Protein AF-V7EH29-F1 (afdb_monomer)

Sequence (99 aa):
MMFTPVLPAFGTQGWTFLKRTEAAQQATFARQPEIRRDEAYFRDRIGAVRTAEALVSDRRLLRITLEAFGLEQDVDARAFIRKVLEGGTKQADALANRL

Structure (mmCIF, N/CA/C/O backbone):
data_AF-V7EH29-F1
#
_entry.id   AF-V7EH29-F1
#
loop_
_atom_site.group_PDB
_atom_site.id
_atom_site.type_symbol
_atom_site.label_atom_id
_atom_site.label_alt_id
_atom_site.label_comp_id
_atom_site.label_asym_id
_atom_site.label_entity_id
_atom_site.label_seq_id
_atom_site.pdbx_PDB_ins_code
_atom_site.Cartn_x
_atom_site.Cartn_y
_atom_site.Cartn_z
_atom_site.occupancy
_atom_site.B_iso_or_equiv
_atom_site.auth_seq_id
_atom_site.auth_comp_id
_atom_site.auth_asym_id
_atom_site.auth_atom_id
_atom_site.pdbx_PDB_model_num
ATOM 1 N N . MET A 1 1 ? 10.635 -12.447 -3.493 1.00 51.84 1 MET A N 1
ATOM 2 C CA . MET A 1 1 ? 11.952 -11.864 -3.830 1.00 51.84 1 MET A CA 1
ATOM 3 C C . MET A 1 1 ? 11.714 -10.407 -4.177 1.00 51.84 1 MET A C 1
ATOM 5 O O . MET A 1 1 ? 10.658 -10.117 -4.716 1.00 51.84 1 MET A O 1
ATOM 9 N N . MET A 1 2 ? 12.632 -9.500 -3.847 1.00 71.44 2 MET A N 1
ATOM 10 C CA . MET A 1 2 ? 12.507 -8.105 -4.277 1.00 71.44 2 MET A CA 1
ATOM 11 C C . MET A 1 2 ? 12.770 -8.032 -5.787 1.00 71.44 2 MET A C 1
ATOM 13 O O . MET A 1 2 ? 13.691 -8.686 -6.278 1.00 71.44 2 MET A O 1
ATOM 17 N N . PHE A 1 3 ? 11.943 -7.303 -6.533 1.00 86.06 3 PHE A N 1
ATOM 18 C CA . PHE A 1 3 ? 12.179 -7.071 -7.955 1.00 86.06 3 PHE A CA 1
ATOM 19 C C . PHE A 1 3 ? 13.355 -6.113 -8.134 1.00 86.06 3 PHE A C 1
ATOM 21 O O . PHE A 1 3 ? 13.332 -4.999 -7.614 1.00 86.06 3 PHE A O 1
ATOM 28 N N . THR A 1 4 ? 14.369 -6.542 -8.883 1.00 89.00 4 THR A N 1
ATOM 29 C CA . THR A 1 4 ? 15.533 -5.708 -9.190 1.00 89.00 4 THR A CA 1
ATOM 30 C C . THR A 1 4 ? 15.392 -5.151 -10.603 1.00 89.00 4 THR A C 1
ATOM 32 O O . THR A 1 4 ? 15.431 -5.933 -11.558 1.00 89.00 4 THR A O 1
ATOM 35 N N . PRO A 1 5 ? 15.240 -3.826 -10.774 1.00 90.62 5 PRO A N 1
ATOM 36 C CA . PRO A 1 5 ? 15.214 -3.232 -12.098 1.00 90.62 5 PRO A CA 1
ATOM 37 C C . PRO A 1 5 ? 16.582 -3.354 -12.784 1.00 90.62 5 PRO A C 1
ATOM 39 O O . PRO A 1 5 ? 17.635 -3.281 -12.149 1.00 90.62 5 PRO A O 1
ATOM 42 N N . VAL A 1 6 ? 16.573 -3.507 -14.105 1.00 92.50 6 VAL A N 1
ATOM 43 C CA . VAL A 1 6 ? 17.780 -3.533 -14.935 1.00 92.50 6 VAL A CA 1
ATOM 44 C C . VAL A 1 6 ? 18.283 -2.105 -15.127 1.00 92.50 6 VAL A C 1
ATOM 46 O O . VAL A 1 6 ? 17.595 -1.272 -15.723 1.00 92.50 6 VAL A O 1
ATOM 49 N N . LEU A 1 7 ? 19.497 -1.836 -14.642 1.00 93.00 7 LEU A N 1
ATOM 50 C CA . LEU A 1 7 ? 20.181 -0.546 -14.740 1.00 93.00 7 LEU A CA 1
ATOM 51 C C . LEU A 1 7 ? 21.610 -0.768 -15.271 1.00 93.00 7 LEU A C 1
ATOM 53 O O . LEU A 1 7 ? 22.464 -1.243 -14.526 1.00 93.00 7 LEU A O 1
ATOM 57 N N . PRO A 1 8 ? 21.899 -0.456 -16.548 1.00 90.19 8 PRO A N 1
ATOM 58 C CA . PRO A 1 8 ? 23.210 -0.717 -17.153 1.00 90.19 8 PRO A CA 1
ATOM 59 C C . PRO A 1 8 ? 24.297 0.283 -16.726 1.00 90.19 8 PRO A C 1
ATOM 61 O O . PRO A 1 8 ? 25.479 0.039 -16.942 1.00 90.19 8 PRO A O 1
ATOM 64 N N . ALA A 1 9 ? 23.904 1.415 -16.143 1.00 92.94 9 ALA A N 1
ATOM 65 C CA . ALA A 1 9 ? 24.792 2.449 -15.629 1.00 92.94 9 ALA A CA 1
ATOM 66 C C . ALA A 1 9 ? 24.155 3.108 -14.397 1.00 92.94 9 ALA A C 1
ATOM 68 O O . ALA A 1 9 ? 22.942 3.020 -14.200 1.00 92.94 9 ALA A O 1
ATOM 69 N N . PHE A 1 10 ? 24.959 3.801 -13.592 1.00 90.75 10 PHE A N 1
ATOM 70 C CA . PHE A 1 10 ? 24.486 4.600 -12.458 1.00 90.75 10 PHE A CA 1
ATOM 71 C C . PHE A 1 10 ? 24.226 6.063 -12.862 1.00 90.75 10 PHE A C 1
ATOM 73 O O . PHE A 1 10 ? 24.540 6.493 -13.975 1.00 90.75 10 PHE A O 1
ATOM 80 N N . GLY A 1 11 ? 23.637 6.843 -11.953 1.00 92.69 11 GLY A N 1
ATOM 81 C CA . GLY A 1 11 ? 23.387 8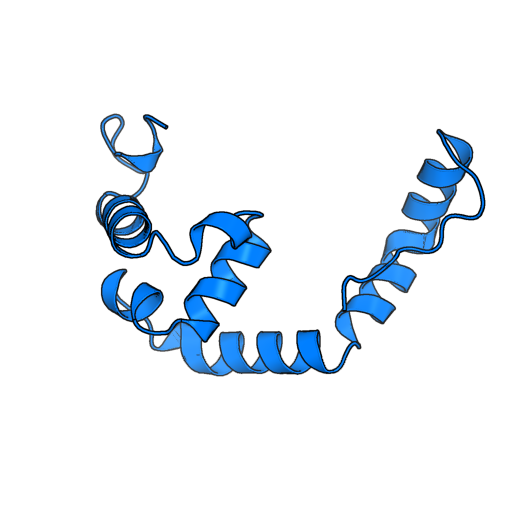.271 -12.158 1.00 92.69 11 GLY A CA 1
ATOM 82 C C . GLY A 1 11 ? 22.370 8.565 -13.266 1.00 92.69 11 GLY A C 1
ATOM 83 O O . GLY A 1 11 ? 21.421 7.813 -13.491 1.00 92.69 11 GLY A O 1
ATOM 84 N N . THR A 1 12 ? 22.560 9.681 -13.971 1.00 95.25 12 THR A N 1
ATOM 85 C CA . THR A 1 12 ? 21.608 10.187 -14.978 1.00 95.25 12 THR A CA 1
ATOM 86 C C . THR A 1 12 ? 21.449 9.261 -16.185 1.00 95.25 12 THR A C 1
ATOM 88 O O . THR A 1 12 ? 20.355 9.169 -16.748 1.00 95.25 12 THR A O 1
ATOM 91 N N . GLN A 1 13 ? 22.507 8.539 -16.567 1.00 94.00 13 GLN A N 1
ATOM 92 C CA . GLN A 1 13 ? 22.464 7.559 -17.656 1.00 94.00 13 GLN A CA 1
ATOM 93 C C . GLN A 1 13 ? 21.572 6.368 -17.283 1.00 94.00 13 GLN A C 1
ATOM 95 O O . GLN A 1 13 ? 20.688 5.996 -18.057 1.00 94.00 13 GLN A O 1
ATOM 100 N N . GLY A 1 14 ? 21.736 5.842 -16.065 1.00 95.25 14 GLY A N 1
ATOM 101 C CA . GLY A 1 14 ? 20.865 4.809 -15.500 1.00 95.25 14 GLY A CA 1
ATOM 102 C C . GLY A 1 14 ? 19.414 5.258 -15.386 1.00 95.25 14 GLY A C 1
ATOM 103 O O . GLY A 1 14 ? 18.511 4.555 -15.834 1.00 95.25 14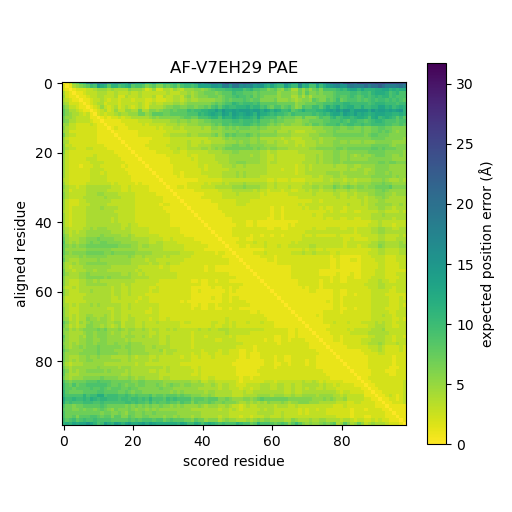 GLY A O 1
ATOM 104 N N . TRP A 1 15 ? 19.188 6.465 -14.863 1.00 94.75 15 TRP A N 1
ATOM 105 C CA . TRP A 1 15 ? 17.851 7.053 -14.746 1.00 94.75 15 TRP A CA 1
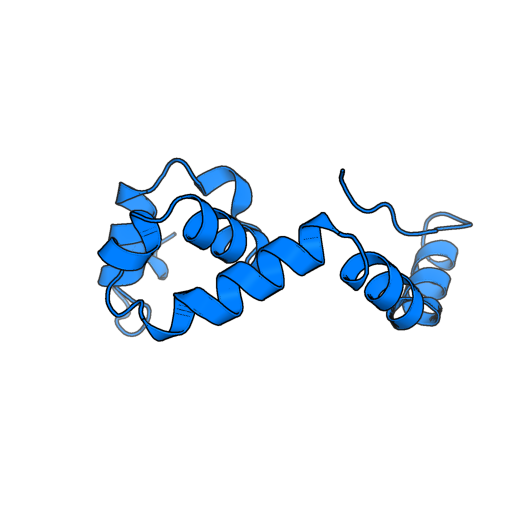ATOM 106 C C . TRP A 1 15 ? 17.149 7.182 -16.101 1.00 94.75 15 TRP A C 1
ATOM 108 O O . TRP A 1 15 ? 16.002 6.768 -16.257 1.00 94.75 15 TRP A O 1
ATOM 118 N N . THR A 1 16 ? 17.847 7.705 -17.110 1.00 95.88 16 THR A N 1
ATOM 119 C CA . THR A 1 16 ? 17.288 7.860 -18.459 1.00 95.88 16 THR A CA 1
ATOM 120 C C . THR A 1 16 ? 16.949 6.503 -19.077 1.00 95.88 16 THR A C 1
ATOM 122 O O . THR A 1 16 ? 15.902 6.359 -19.710 1.00 95.88 16 THR A O 1
ATOM 125 N N . PHE A 1 17 ? 17.799 5.489 -18.875 1.00 96.12 17 PHE A N 1
ATOM 126 C CA . PHE A 1 17 ? 17.514 4.123 -19.313 1.00 96.12 17 PHE A CA 1
ATOM 127 C C . PHE A 1 17 ? 16.283 3.542 -18.609 1.00 96.12 17 PHE A C 1
ATOM 129 O O . PHE A 1 17 ? 15.404 2.994 -19.277 1.00 96.12 17 PHE A O 1
ATOM 136 N N . LEU A 1 18 ? 16.180 3.704 -17.285 1.00 95.31 18 LEU A N 1
ATOM 137 C CA . LEU A 1 18 ? 15.019 3.265 -16.513 1.00 95.31 18 LEU A CA 1
ATOM 138 C C . LEU A 1 18 ? 13.745 3.920 -17.039 1.00 95.31 18 LEU A C 1
ATOM 140 O O . LEU A 1 18 ? 12.803 3.214 -17.366 1.00 95.31 18 LEU A O 1
ATOM 144 N N . LYS A 1 19 ? 13.732 5.244 -17.220 1.00 95.69 19 LYS A N 1
ATOM 145 C CA . LYS A 1 19 ? 12.568 5.964 -17.762 1.00 95.69 19 LYS A CA 1
ATOM 146 C C . LYS A 1 19 ? 12.155 5.470 -19.148 1.00 95.69 19 LYS A C 1
ATOM 148 O O . LYS A 1 19 ? 10.967 5.392 -19.432 1.00 95.69 19 LYS A O 1
ATOM 153 N N . ARG A 1 20 ? 13.115 5.110 -20.004 1.00 96.12 20 ARG A N 1
ATOM 154 C CA . ARG A 1 20 ? 12.837 4.551 -21.339 1.00 96.12 20 ARG A CA 1
ATOM 155 C C . ARG A 1 20 ? 12.323 3.112 -21.297 1.00 96.12 20 ARG A C 1
ATOM 157 O O . ARG A 1 20 ? 11.586 2.715 -22.191 1.00 96.12 20 ARG A O 1
ATOM 164 N N . THR A 1 21 ? 12.724 2.333 -20.295 1.00 96.88 21 THR A N 1
ATOM 165 C CA . THR A 1 21 ? 12.388 0.902 -20.175 1.00 96.88 21 THR A CA 1
ATOM 166 C C . THR A 1 21 ? 11.329 0.603 -19.114 1.00 96.88 21 THR A C 1
ATOM 168 O O . THR A 1 21 ? 10.933 -0.551 -18.967 1.00 96.88 21 THR A O 1
ATOM 171 N N . GLU A 1 22 ? 10.828 1.627 -18.419 1.00 95.88 22 GLU A N 1
ATOM 172 C CA . GLU A 1 22 ? 9.922 1.541 -17.269 1.00 95.88 22 GLU A CA 1
ATOM 173 C C . GLU A 1 22 ? 8.744 0.603 -17.531 1.00 95.88 22 GLU A C 1
ATOM 175 O O . GLU A 1 22 ? 8.538 -0.340 -16.774 1.00 95.88 22 GLU A O 1
ATOM 180 N N . ALA A 1 23 ? 8.040 0.785 -18.650 1.00 97.06 23 ALA A N 1
ATOM 181 C CA . ALA A 1 23 ? 6.885 -0.037 -19.003 1.00 97.06 23 ALA A CA 1
ATOM 182 C C . ALA A 1 23 ? 7.235 -1.532 -19.159 1.00 97.06 23 ALA A C 1
ATOM 184 O O . ALA A 1 23 ? 6.494 -2.400 -18.699 1.00 97.06 23 ALA A O 1
ATOM 185 N N . ALA A 1 24 ? 8.379 -1.855 -19.772 1.00 96.50 24 ALA A N 1
ATOM 186 C CA . ALA A 1 24 ? 8.822 -3.240 -19.949 1.00 96.50 24 ALA A CA 1
ATOM 187 C C . ALA A 1 24 ? 9.259 -3.875 -18.617 1.00 96.50 24 ALA A C 1
ATOM 189 O O . ALA A 1 24 ? 8.970 -5.048 -18.350 1.00 96.50 24 ALA A O 1
ATOM 190 N N . GLN A 1 25 ? 9.917 -3.092 -17.759 1.00 96.19 25 GLN A N 1
ATOM 191 C CA . GLN A 1 25 ? 10.327 -3.534 -16.428 1.00 96.19 25 GLN A CA 1
ATOM 192 C C . GLN A 1 25 ? 9.111 -3.741 -15.512 1.00 96.19 25 GLN A C 1
ATOM 194 O O . GLN A 1 25 ? 8.996 -4.796 -14.891 1.00 96.19 25 GLN A O 1
ATOM 199 N N . GLN A 1 26 ? 8.145 -2.819 -15.518 1.00 94.75 26 GLN A N 1
ATOM 200 C CA . GLN A 1 26 ? 6.867 -2.959 -14.810 1.00 94.75 26 GLN A CA 1
ATOM 201 C C . GLN A 1 26 ? 6.064 -4.167 -15.305 1.00 94.75 26 GLN A C 1
ATOM 203 O O . GLN A 1 26 ? 5.532 -4.922 -14.495 1.00 94.75 26 GLN A O 1
ATOM 208 N N . ALA A 1 27 ? 6.012 -4.413 -16.618 1.00 95.50 27 ALA A N 1
ATOM 209 C CA . ALA A 1 27 ? 5.339 -5.592 -17.163 1.00 95.50 27 ALA A CA 1
ATOM 210 C C . ALA A 1 27 ? 6.001 -6.904 -16.711 1.00 95.50 27 ALA A C 1
ATOM 212 O O . ALA A 1 27 ? 5.314 -7.905 -16.510 1.00 95.50 27 ALA A O 1
ATOM 213 N N . THR A 1 28 ? 7.324 -6.907 -16.544 1.00 95.50 28 THR A N 1
ATOM 214 C CA . THR A 1 28 ? 8.061 -8.051 -15.992 1.00 95.50 28 THR A CA 1
ATOM 215 C C . THR A 1 28 ? 7.756 -8.238 -14.508 1.00 95.50 28 THR A C 1
ATOM 217 O O . THR A 1 28 ? 7.424 -9.349 -14.097 1.00 95.50 28 THR A O 1
ATOM 220 N N . PHE A 1 29 ? 7.784 -7.157 -13.725 1.00 94.38 29 PHE A N 1
ATOM 221 C CA . PHE A 1 29 ? 7.3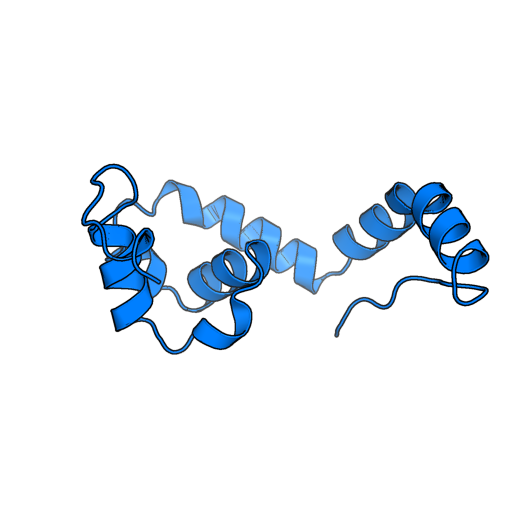97 -7.155 -12.313 1.00 94.38 29 PHE A CA 1
ATOM 222 C C . PHE A 1 29 ? 5.976 -7.701 -12.107 1.00 94.38 29 PHE A C 1
ATOM 224 O O . PHE A 1 29 ? 5.779 -8.678 -11.391 1.00 94.38 29 PHE A O 1
ATOM 231 N N . ALA A 1 30 ? 4.993 -7.170 -12.837 1.00 93.69 30 ALA A N 1
ATOM 232 C CA . ALA A 1 30 ? 3.596 -7.599 -12.753 1.00 93.69 30 ALA A CA 1
ATOM 233 C C . ALA A 1 30 ? 3.371 -9.063 -13.185 1.00 93.69 30 ALA A C 1
ATOM 235 O O . ALA A 1 30 ? 2.341 -9.664 -12.884 1.00 93.69 30 ALA A O 1
ATOM 236 N N . ARG A 1 31 ? 4.317 -9.673 -13.913 1.00 94.38 31 ARG A N 1
ATOM 237 C CA . ARG A 1 31 ? 4.243 -11.091 -14.293 1.00 94.38 31 ARG A CA 1
ATOM 238 C C . ARG A 1 31 ? 4.725 -12.037 -13.198 1.00 94.38 31 ARG A C 1
ATOM 240 O O . ARG A 1 31 ? 4.450 -13.230 -13.324 1.00 94.38 31 ARG A O 1
ATOM 247 N N . GLN A 1 32 ? 5.394 -11.540 -12.159 1.00 94.81 32 GLN A N 1
ATOM 248 C CA . GLN A 1 32 ? 5.903 -12.376 -11.078 1.00 94.81 32 GLN A CA 1
ATOM 249 C C . GLN A 1 32 ? 4.758 -13.159 -10.401 1.00 94.81 32 GLN A C 1
ATOM 251 O O . GLN A 1 32 ? 3.707 -12.579 -10.103 1.00 94.81 32 GLN A O 1
ATOM 256 N N . PRO A 1 33 ? 4.916 -14.477 -10.162 1.00 95.19 33 PRO A N 1
ATOM 257 C CA . PRO A 1 33 ? 3.856 -15.313 -9.598 1.00 95.19 33 PRO A CA 1
ATOM 258 C C . PRO A 1 33 ? 3.325 -14.834 -8.243 1.00 95.19 33 PRO A C 1
ATOM 260 O O . PRO A 1 33 ? 2.155 -15.038 -7.931 1.00 95.19 33 PRO A O 1
ATOM 263 N N . GLU A 1 34 ? 4.177 -14.260 -7.401 1.00 92.94 34 GLU A N 1
ATOM 264 C CA . GLU A 1 34 ? 3.820 -13.657 -6.117 1.00 92.94 34 GLU A CA 1
ATOM 265 C C . GLU A 1 34 ? 2.940 -12.416 -6.296 1.00 92.94 34 GLU A C 1
ATOM 267 O O . GLU A 1 34 ? 1.858 -12.367 -5.715 1.00 92.94 34 GLU A O 1
ATOM 272 N N . ILE A 1 35 ? 3.328 -11.495 -7.185 1.00 94.81 35 ILE A N 1
ATOM 273 C CA . ILE A 1 35 ? 2.575 -10.271 -7.479 1.00 94.81 35 ILE A CA 1
ATOM 274 C C . ILE A 1 35 ? 1.204 -10.619 -8.050 1.00 94.81 35 ILE A C 1
ATOM 276 O O . ILE A 1 35 ? 0.195 -10.134 -7.552 1.00 94.81 35 ILE A O 1
ATOM 280 N N . ARG A 1 36 ? 1.135 -11.552 -9.008 1.00 95.94 36 ARG A N 1
ATOM 281 C CA . ARG A 1 36 ? -0.147 -12.026 -9.558 1.00 95.94 36 ARG A CA 1
ATOM 282 C C . ARG A 1 36 ? -1.055 -12.646 -8.498 1.00 95.94 36 ARG A C 1
ATOM 284 O O . ARG A 1 36 ? -2.265 -12.441 -8.526 1.00 95.94 36 ARG A O 1
ATOM 291 N N . ARG A 1 37 ? -0.489 -13.432 -7.575 1.00 96.50 37 ARG A N 1
ATOM 292 C CA . ARG A 1 37 ? -1.252 -14.070 -6.491 1.00 96.50 37 ARG A CA 1
ATOM 293 C C . ARG A 1 37 ? -1.787 -13.050 -5.496 1.00 96.50 37 ARG A C 1
ATOM 295 O O . ARG A 1 37 ? -2.880 -13.258 -4.971 1.00 96.50 37 ARG A O 1
ATOM 302 N N . ASP A 1 38 ? -1.027 -12.005 -5.204 1.00 96.44 38 ASP A N 1
ATOM 303 C CA . ASP A 1 38 ? -1.442 -10.934 -4.302 1.00 96.44 38 ASP A CA 1
ATOM 304 C C . ASP A 1 38 ? -2.443 -9.984 -4.960 1.00 96.44 38 ASP A C 1
ATOM 306 O O . ASP A 1 38 ? -3.469 -9.685 -4.357 1.00 96.44 38 ASP A O 1
ATOM 310 N N . GLU A 1 39 ? -2.230 -9.615 -6.222 1.00 96.44 39 GLU A N 1
ATOM 311 C CA . GLU A 1 39 ? -3.185 -8.848 -7.025 1.00 96.44 39 GLU A CA 1
ATOM 312 C C . GLU A 1 39 ? -4.547 -9.554 -7.100 1.00 96.44 39 GLU A C 1
ATOM 314 O O . GLU A 1 39 ? -5.581 -8.941 -6.828 1.00 96.44 39 GLU A O 1
ATOM 319 N N . ALA A 1 40 ? -4.556 -10.853 -7.429 1.00 98.00 40 ALA A N 1
ATOM 320 C CA . ALA A 1 40 ? -5.780 -11.650 -7.477 1.00 98.00 40 ALA A CA 1
ATOM 321 C C . ALA A 1 40 ? -6.469 -11.700 -6.107 1.00 98.00 40 ALA A C 1
ATOM 323 O O . ALA A 1 40 ? -7.658 -11.415 -6.001 1.00 98.00 40 ALA A O 1
ATOM 324 N N . TYR A 1 41 ? -5.709 -11.974 -5.042 1.00 98.06 41 TYR A N 1
ATOM 325 C CA . TYR A 1 41 ? -6.252 -12.014 -3.686 1.00 98.06 41 TYR A CA 1
ATOM 326 C C . TYR A 1 41 ? -6.870 -10.679 -3.263 1.00 98.06 41 TYR A C 1
ATOM 328 O O . TYR A 1 41 ? -7.967 -10.655 -2.710 1.00 98.06 41 TYR A O 1
ATOM 336 N N . PHE A 1 42 ? -6.186 -9.567 -3.536 1.00 97.94 42 PHE A N 1
ATOM 337 C CA . PHE A 1 42 ? -6.696 -8.237 -3.234 1.00 97.94 42 PHE A CA 1
ATOM 338 C C . PHE A 1 42 ? -7.994 -7.968 -3.996 1.00 97.94 42 PHE A C 1
ATOM 340 O O . PHE A 1 42 ? -8.994 -7.611 -3.376 1.00 97.94 42 PHE A O 1
ATOM 347 N N . ARG A 1 43 ? -8.010 -8.204 -5.315 1.00 97.44 43 ARG A N 1
ATOM 348 C CA . ARG A 1 43 ? -9.184 -7.982 -6.173 1.00 97.44 43 ARG A CA 1
ATOM 349 C C . ARG A 1 43 ? -10.401 -8.788 -5.714 1.00 97.44 43 ARG A C 1
ATOM 351 O O . ARG A 1 43 ? -11.498 -8.238 -5.668 1.00 97.44 43 ARG A O 1
ATOM 358 N N . ASP A 1 44 ? -10.198 -10.043 -5.328 1.00 98.19 44 ASP A N 1
ATOM 359 C CA . ASP A 1 44 ? -11.278 -10.938 -4.906 1.00 98.19 44 ASP A CA 1
ATOM 360 C C . ASP A 1 44 ? -11.846 -10.585 -3.521 1.00 98.19 44 ASP A C 1
ATOM 362 O O . ASP A 1 44 ? -13.010 -10.869 -3.235 1.00 98.19 44 ASP A O 1
ATOM 366 N N . ARG A 1 45 ? -11.037 -9.993 -2.629 1.00 97.56 45 ARG A N 1
ATOM 367 C CA . ARG A 1 45 ? -11.409 -9.777 -1.218 1.00 97.56 45 ARG A CA 1
ATOM 368 C C . ARG A 1 45 ? -11.790 -8.341 -0.883 1.00 97.56 45 ARG A C 1
ATOM 370 O O . ARG A 1 45 ? -12.705 -8.138 -0.085 1.00 97.56 45 ARG A O 1
ATOM 377 N N . ILE A 1 46 ? -11.135 -7.346 -1.482 1.00 96.81 46 ILE A N 1
ATOM 378 C CA . ILE A 1 46 ? -11.265 -5.945 -1.057 1.00 96.81 46 ILE A CA 1
ATOM 379 C C . ILE A 1 46 ? -12.702 -5.416 -1.171 1.00 96.81 46 ILE A C 1
ATOM 381 O O . ILE A 1 46 ? -13.141 -4.655 -0.317 1.00 96.81 46 ILE A O 1
ATOM 385 N N . GLY A 1 47 ? -13.479 -5.870 -2.162 1.00 97.06 47 GLY A N 1
ATOM 386 C CA . GLY A 1 47 ? -14.867 -5.427 -2.357 1.00 97.06 47 GLY A CA 1
ATOM 387 C C . GLY A 1 47 ? -15.828 -5.806 -1.218 1.00 97.06 47 GLY A C 1
ATOM 388 O O . GLY A 1 47 ? -16.877 -5.174 -1.051 1.00 97.06 47 GLY A O 1
ATOM 389 N N . ALA A 1 48 ? -15.474 -6.814 -0.416 1.00 97.00 48 ALA A N 1
ATOM 390 C CA . ALA A 1 48 ? -16.237 -7.229 0.760 1.00 97.00 48 ALA A CA 1
ATOM 391 C C . ALA A 1 48 ? -15.851 -6.450 2.030 1.00 97.00 48 ALA A C 1
ATOM 393 O O . ALA A 1 48 ? 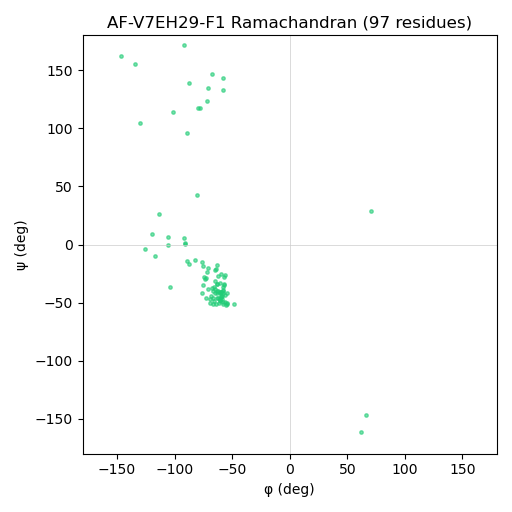-16.608 -6.446 3.001 1.00 97.00 48 ALA A O 1
ATOM 394 N N . VAL A 1 49 ? -14.702 -5.770 2.040 1.00 97.81 49 VAL A N 1
ATOM 395 C CA . VAL A 1 49 ? -14.206 -5.038 3.207 1.00 97.81 49 VAL A CA 1
ATOM 396 C C . VAL A 1 49 ? -14.917 -3.695 3.319 1.00 97.81 49 VAL A C 1
ATOM 398 O O . VAL A 1 49 ? -14.824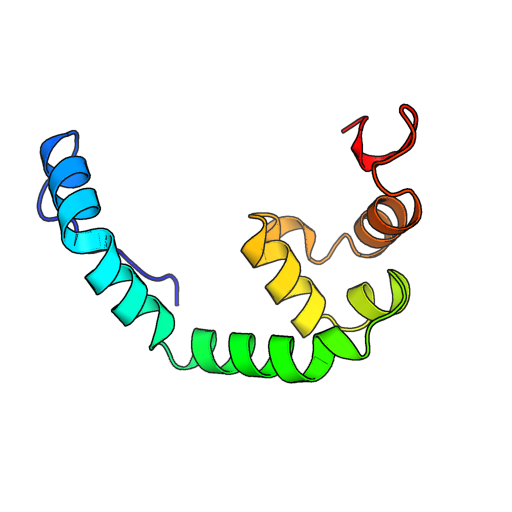 -2.844 2.439 1.00 97.81 49 VAL A O 1
ATOM 401 N N . ARG A 1 50 ? -15.651 -3.505 4.419 1.00 97.00 50 ARG A N 1
ATOM 402 C CA . ARG A 1 50 ? -16.459 -2.295 4.669 1.00 97.00 50 ARG A CA 1
ATOM 403 C C . ARG A 1 50 ? -16.014 -1.487 5.882 1.00 97.00 50 ARG A C 1
ATOM 405 O O . ARG A 1 50 ? -16.496 -0.376 6.070 1.00 97.00 50 ARG A O 1
ATOM 412 N N . THR A 1 51 ? -15.117 -2.028 6.699 1.00 97.69 51 THR A N 1
ATOM 413 C CA . THR A 1 51 ? -14.642 -1.392 7.931 1.00 97.69 51 THR A CA 1
ATOM 414 C C . THR A 1 51 ? -13.126 -1.499 8.039 1.00 97.69 51 THR A C 1
ATOM 416 O O . THR A 1 51 ? -12.517 -2.419 7.488 1.00 97.69 51 THR A O 1
ATOM 419 N N . ALA A 1 52 ? -12.513 -0.574 8.782 1.00 97.19 52 ALA A N 1
ATOM 420 C CA . ALA A 1 52 ? -11.085 -0.628 9.090 1.00 97.19 52 ALA A CA 1
ATOM 421 C C . ALA A 1 52 ? -10.712 -1.936 9.805 1.00 97.19 52 ALA A C 1
ATOM 423 O O . ALA A 1 52 ? -9.699 -2.549 9.489 1.00 97.19 52 ALA A O 1
ATOM 424 N N . GLU A 1 53 ? -11.568 -2.402 10.718 1.00 97.81 53 GLU A N 1
ATOM 425 C CA . GLU A 1 53 ? -11.413 -3.685 11.407 1.00 97.81 53 GLU A CA 1
ATOM 426 C C . GLU A 1 53 ? -11.379 -4.881 10.445 1.00 97.81 53 GLU A C 1
ATOM 428 O O . GLU A 1 53 ? -10.515 -5.751 10.566 1.00 97.81 53 GLU A O 1
ATOM 433 N N . ALA A 1 54 ? -12.269 -4.907 9.449 1.00 98.06 54 ALA A N 1
ATOM 434 C CA . ALA A 1 54 ? -12.270 -5.951 8.429 1.00 98.06 54 ALA A CA 1
ATOM 435 C C . ALA A 1 54 ? -10.982 -5.933 7.585 1.00 98.06 54 ALA A C 1
ATOM 437 O O . ALA A 1 54 ? -10.485 -6.994 7.221 1.00 98.06 54 ALA A O 1
ATOM 438 N N . LEU A 1 55 ? -10.398 -4.755 7.327 1.00 97.75 55 LEU A N 1
ATOM 439 C CA . LEU A 1 55 ? -9.114 -4.659 6.630 1.00 97.75 55 LEU A CA 1
ATOM 440 C C . LEU A 1 55 ? -7.957 -5.187 7.489 1.00 97.75 55 LEU A C 1
ATOM 442 O O . LEU A 1 55 ? -7.174 -6.007 7.021 1.00 97.75 55 LEU A O 1
ATOM 446 N N . VAL A 1 56 ? -7.836 -4.729 8.741 1.00 97.69 56 VAL A N 1
ATOM 447 C CA . VAL A 1 56 ? -6.676 -5.072 9.589 1.00 97.69 56 VAL A CA 1
ATOM 448 C C . VAL A 1 56 ? -6.720 -6.497 10.148 1.00 97.69 56 VAL A C 1
ATOM 450 O O . VAL A 1 56 ? -5.692 -7.015 10.589 1.00 97.69 56 VAL A O 1
ATOM 453 N N . SER A 1 57 ? -7.895 -7.132 10.161 1.00 97.75 57 SER A N 1
ATOM 454 C CA . SER A 1 57 ? -8.057 -8.529 10.586 1.00 97.75 57 SER A CA 1
ATOM 455 C C . SER A 1 57 ? -7.536 -9.524 9.545 1.00 97.75 57 SER A C 1
ATOM 457 O O . SER A 1 57 ? -7.036 -10.589 9.914 1.00 97.75 57 SER A O 1
ATOM 459 N N . ASP A 1 58 ? -7.553 -9.163 8.260 1.00 97.75 58 ASP A N 1
ATOM 460 C CA . ASP A 1 58 ? -6.928 -9.935 7.191 1.00 97.75 58 ASP A CA 1
ATOM 461 C C . ASP A 1 58 ? -5.471 -9.490 7.000 1.00 97.75 58 ASP A C 1
ATOM 463 O O . ASP A 1 58 ? -5.166 -8.529 6.292 1.00 97.75 58 ASP A O 1
ATOM 467 N N . ARG A 1 59 ? -4.534 -10.214 7.627 1.00 96.62 59 ARG A N 1
ATOM 468 C CA . ARG A 1 59 ? -3.097 -9.884 7.562 1.00 96.62 59 ARG A CA 1
ATOM 469 C C . ARG A 1 59 ? -2.576 -9.828 6.123 1.00 96.62 59 ARG A C 1
ATOM 471 O O . ARG A 1 59 ? -1.681 -9.033 5.838 1.00 96.62 59 ARG A O 1
ATOM 478 N N . ARG A 1 60 ? -3.082 -10.681 5.225 1.00 97.06 60 ARG A N 1
ATOM 479 C CA . ARG A 1 60 ? -2.603 -10.721 3.839 1.00 97.06 60 ARG A CA 1
ATOM 480 C C . ARG A 1 60 ? -3.093 -9.494 3.084 1.00 97.06 60 ARG A C 1
ATOM 482 O O . ARG A 1 60 ? -2.288 -8.854 2.416 1.00 97.06 60 ARG A O 1
ATOM 489 N N . LEU A 1 61 ? -4.371 -9.154 3.225 1.00 97.69 61 LEU A N 1
ATOM 490 C CA . LEU A 1 61 ? -4.948 -7.973 2.595 1.00 97.69 61 LEU A CA 1
ATOM 491 C C . LEU A 1 61 ? -4.331 -6.678 3.137 1.00 97.69 61 LEU A C 1
ATOM 493 O O . LEU A 1 61 ? -3.990 -5.789 2.356 1.00 97.69 61 LEU A O 1
ATOM 497 N N . LEU A 1 62 ? -4.120 -6.603 4.455 1.00 97.94 62 LEU A N 1
ATOM 498 C CA . LEU A 1 62 ? -3.442 -5.484 5.100 1.00 97.94 62 LEU A CA 1
ATOM 499 C C . LEU A 1 62 ? -2.031 -5.297 4.539 1.00 97.94 62 LEU A C 1
ATOM 501 O O . LEU A 1 62 ? -1.703 -4.201 4.101 1.00 97.94 62 LEU A O 1
ATOM 505 N N . ARG A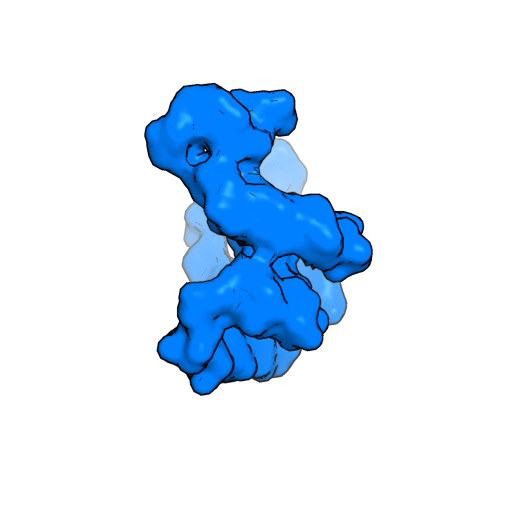 1 63 ? -1.220 -6.365 4.493 1.00 97.69 63 ARG A N 1
ATOM 506 C CA . ARG A 1 63 ? 0.141 -6.310 3.939 1.00 97.69 63 ARG A CA 1
ATOM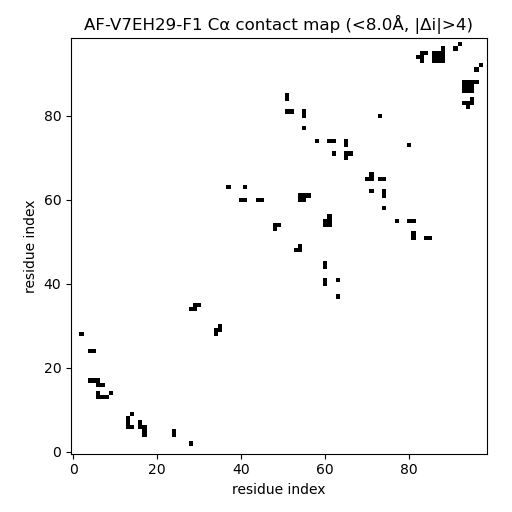 507 C C . ARG A 1 63 ? 0.146 -5.759 2.514 1.00 97.69 63 ARG A C 1
ATOM 509 O O . ARG A 1 63 ? 0.894 -4.831 2.249 1.00 97.69 63 ARG A O 1
ATOM 516 N N . ILE A 1 64 ? -0.690 -6.308 1.627 1.00 97.12 64 ILE A N 1
ATOM 517 C CA . ILE A 1 64 ? -0.760 -5.877 0.219 1.00 97.12 64 ILE A CA 1
ATOM 518 C C . ILE A 1 64 ? -1.141 -4.394 0.123 1.00 97.12 64 ILE A C 1
ATOM 520 O O . ILE A 1 64 ? -0.574 -3.656 -0.676 1.00 97.12 64 ILE A O 1
ATOM 524 N N . THR A 1 65 ? -2.084 -3.950 0.959 1.00 97.12 65 THR A N 1
ATOM 525 C CA . THR A 1 65 ? -2.515 -2.548 0.999 1.00 97.12 65 THR A CA 1
ATOM 526 C C . THR A 1 65 ? -1.374 -1.640 1.440 1.00 97.12 65 THR A C 1
ATOM 528 O O . THR A 1 65 ? -1.078 -0.667 0.761 1.00 97.12 65 THR A O 1
ATOM 531 N N . LEU A 1 66 ? -0.713 -1.958 2.553 1.00 97.12 66 LEU A N 1
ATOM 532 C CA . LEU A 1 66 ? 0.378 -1.142 3.083 1.00 97.12 66 LEU A CA 1
ATOM 533 C C . LEU A 1 66 ? 1.569 -1.086 2.124 1.00 97.12 66 LEU A C 1
ATOM 535 O O . LEU A 1 66 ? 2.102 -0.008 1.898 1.00 97.12 66 LEU A O 1
ATOM 539 N N . GLU A 1 67 ? 1.936 -2.210 1.510 1.00 94.94 67 GLU A N 1
ATOM 540 C CA . GLU A 1 67 ? 3.002 -2.286 0.504 1.00 94.94 67 GLU A CA 1
ATOM 541 C C . GLU A 1 67 ? 2.716 -1.362 -0.693 1.00 94.94 67 GLU A C 1
ATOM 543 O O . GLU A 1 67 ? 3.600 -0.640 -1.147 1.00 94.94 67 GLU A O 1
ATOM 548 N N . ALA A 1 68 ? 1.460 -1.284 -1.149 1.00 95.25 68 ALA A N 1
ATOM 549 C CA . ALA A 1 68 ? 1.062 -0.375 -2.226 1.00 95.25 68 ALA A CA 1
ATOM 550 C C . ALA A 1 68 ? 1.204 1.119 -1.866 1.00 95.25 68 ALA A C 1
ATOM 552 O O . ALA A 1 68 ? 1.304 1.955 -2.764 1.00 95.25 68 ALA A O 1
ATOM 553 N N . PHE A 1 69 ? 1.224 1.453 -0.572 1.00 95.56 69 PHE A N 1
ATOM 554 C CA . PHE A 1 69 ? 1.430 2.810 -0.059 1.00 95.56 69 PHE A CA 1
ATOM 555 C C . PHE A 1 69 ? 2.828 3.026 0.554 1.00 95.56 69 PHE A C 1
ATOM 557 O O . PHE A 1 69 ? 3.078 4.100 1.097 1.00 95.56 69 PHE A O 1
ATOM 564 N N . GLY A 1 70 ? 3.742 2.051 0.457 1.00 94.88 70 GLY A N 1
ATOM 565 C CA . GLY A 1 70 ? 5.099 2.139 1.017 1.00 94.88 70 GLY A CA 1
ATOM 566 C C . GLY A 1 70 ? 5.161 2.093 2.550 1.00 94.88 70 GLY A C 1
ATOM 567 O O . GLY A 1 70 ? 6.038 2.709 3.150 1.00 94.88 70 GLY A O 1
ATOM 568 N N . LEU A 1 71 ? 4.197 1.419 3.184 1.00 96.19 71 LEU A N 1
ATOM 569 C CA . LEU A 1 71 ? 4.044 1.291 4.640 1.00 96.19 71 LEU A CA 1
ATOM 570 C C . LEU A 1 71 ? 4.248 -0.155 5.123 1.00 96.19 71 LEU A C 1
ATOM 572 O O . LEU A 1 71 ? 3.682 -0.581 6.130 1.00 96.19 71 LEU A O 1
ATOM 576 N N . GLU A 1 72 ? 5.020 -0.967 4.400 1.00 94.06 72 GLU A N 1
ATOM 577 C CA . GLU A 1 72 ? 5.174 -2.398 4.685 1.00 94.06 72 GLU A CA 1
ATOM 578 C C . GLU A 1 72 ? 5.739 -2.704 6.085 1.00 94.06 72 GLU A C 1
ATOM 580 O O . GLU A 1 72 ? 5.450 -3.764 6.646 1.00 94.06 72 GLU A O 1
ATOM 585 N N . GLN A 1 73 ? 6.494 -1.768 6.670 1.00 96.00 73 GLN A N 1
ATOM 586 C CA . GLN A 1 73 ? 7.065 -1.894 8.016 1.00 96.00 73 GLN A CA 1
ATOM 587 C C . GLN A 1 73 ? 6.001 -1.806 9.123 1.00 96.00 73 GLN A C 1
ATOM 589 O O . GLN A 1 73 ? 6.210 -2.312 10.223 1.00 96.00 73 GLN A O 1
ATOM 594 N N . ASP A 1 74 ? 4.831 -1.234 8.826 1.00 96.38 74 ASP A N 1
ATOM 595 C CA . ASP A 1 74 ? 3.761 -1.009 9.799 1.00 96.38 74 ASP A CA 1
ATOM 596 C C . ASP A 1 74 ? 2.756 -2.168 9.872 1.00 96.38 74 ASP A C 1
ATOM 598 O O . ASP A 1 74 ? 1.767 -2.091 10.599 1.00 96.38 74 ASP A O 1
ATOM 602 N N . VAL A 1 75 ? 2.984 -3.283 9.165 1.00 96.25 75 VAL A N 1
ATOM 603 C CA . VAL A 1 75 ? 2.031 -4.412 9.088 1.00 96.25 75 VAL A CA 1
ATOM 604 C C . VAL A 1 75 ? 1.638 -4.997 10.455 1.00 96.25 75 VAL A C 1
ATOM 606 O O . VAL A 1 75 ? 0.541 -5.546 10.615 1.00 96.25 75 VAL A O 1
ATOM 609 N N . ASP A 1 76 ? 2.509 -4.867 11.456 1.00 96.94 76 ASP A N 1
ATOM 610 C CA . ASP A 1 76 ? 2.256 -5.312 12.829 1.00 96.94 76 ASP A CA 1
ATOM 611 C C . ASP A 1 76 ? 1.593 -4.236 13.709 1.00 96.94 76 ASP A C 1
ATOM 613 O O . ASP A 1 76 ? 0.981 -4.564 14.728 1.00 96.94 76 ASP A O 1
ATOM 617 N N . ALA A 1 77 ? 1.568 -2.973 13.277 1.00 97.00 77 ALA A N 1
ATOM 618 C CA . ALA A 1 77 ? 0.921 -1.849 13.955 1.00 97.00 77 ALA A CA 1
ATOM 619 C C . ALA A 1 77 ? -0.606 -1.798 13.708 1.00 97.00 77 ALA A C 1
ATOM 621 O O . ALA A 1 77 ? -1.198 -0.737 13.503 1.00 97.00 77 ALA A O 1
ATOM 622 N N . ARG A 1 78 ? -1.291 -2.949 13.750 1.00 96.75 78 ARG A N 1
ATOM 623 C CA . ARG A 1 78 ? -2.711 -3.088 13.350 1.00 96.75 78 ARG A CA 1
ATOM 624 C C . ARG A 1 78 ? -3.664 -2.155 14.090 1.00 96.75 78 ARG A C 1
ATOM 626 O O . ARG A 1 78 ? -4.556 -1.582 13.474 1.00 96.75 78 ARG A O 1
ATOM 633 N N . ALA A 1 79 ? -3.492 -2.012 15.405 1.00 97.19 79 ALA A N 1
ATOM 634 C CA . ALA A 1 79 ? -4.340 -1.142 16.219 1.00 97.19 79 ALA A CA 1
ATOM 635 C C . ALA A 1 79 ? -4.168 0.334 15.834 1.00 97.19 79 ALA A C 1
ATOM 637 O O . ALA A 1 79 ? -5.144 1.082 15.776 1.00 97.19 79 ALA A O 1
ATOM 638 N N . PHE A 1 80 ? -2.934 0.734 15.523 1.00 96.62 80 PHE A N 1
ATOM 639 C CA . PHE A 1 80 ? -2.626 2.077 15.055 1.00 96.62 80 PHE A CA 1
ATOM 640 C C . PHE A 1 80 ? -3.237 2.328 13.673 1.00 96.62 80 PHE A C 1
ATOM 642 O O . PHE A 1 80 ? -4.001 3.277 13.518 1.00 96.62 80 PHE A O 1
ATOM 649 N N . ILE A 1 81 ? -3.007 1.430 12.711 1.00 97.19 81 ILE A N 1
ATOM 650 C CA . ILE A 1 81 ? -3.571 1.539 11.357 1.00 97.19 81 ILE A CA 1
ATOM 651 C C . ILE A 1 81 ? -5.099 1.584 11.398 1.00 97.19 81 ILE A C 1
ATOM 653 O O . ILE A 1 81 ? -5.709 2.431 10.749 1.00 97.19 81 ILE A O 1
ATOM 657 N N . ARG A 1 82 ? -5.733 0.723 12.205 1.00 97.62 82 ARG A N 1
ATOM 658 C CA . ARG A 1 82 ? -7.185 0.747 12.412 1.00 97.62 82 ARG A CA 1
ATOM 659 C C . ARG A 1 82 ? -7.651 2.129 12.865 1.00 97.62 82 ARG A C 1
ATOM 661 O O . ARG A 1 82 ? -8.554 2.685 12.252 1.00 97.62 82 ARG A O 1
ATOM 668 N N . LYS A 1 83 ? -7.006 2.696 13.888 1.00 96.94 83 LYS A N 1
ATOM 669 C CA . LYS A 1 83 ? -7.354 4.014 14.433 1.00 96.94 83 LYS A CA 1
ATOM 670 C C . LYS A 1 83 ? -7.170 5.137 13.408 1.00 96.94 83 LYS A C 1
ATOM 672 O O . LYS A 1 83 ? -8.002 6.038 13.340 1.00 96.94 83 LYS A O 1
ATOM 677 N N . VAL A 1 84 ? -6.105 5.082 12.605 1.00 96.50 84 VAL A N 1
ATOM 678 C CA . VAL A 1 84 ? -5.861 6.032 11.506 1.00 96.50 84 VAL A CA 1
ATOM 679 C C . VAL A 1 84 ? -6.995 5.964 10.479 1.00 96.50 84 VAL A C 1
ATOM 681 O O . VAL A 1 84 ? -7.566 6.994 10.126 1.00 96.50 84 VAL A O 1
ATOM 684 N N . LEU A 1 85 ? -7.372 4.758 10.045 1.00 96.25 85 LEU A N 1
ATOM 685 C CA . LEU A 1 85 ? -8.438 4.550 9.062 1.00 96.25 85 LEU A CA 1
ATOM 686 C C . LEU A 1 85 ? -9.824 4.946 9.593 1.00 96.25 85 LEU A C 1
ATOM 688 O O . LEU A 1 85 ? -10.602 5.549 8.858 1.00 96.25 85 LEU A O 1
ATOM 692 N N . GLU A 1 86 ? -10.131 4.636 10.855 1.00 96.62 86 GLU A N 1
ATOM 693 C CA . GLU A 1 86 ? -11.394 5.015 11.508 1.00 96.62 86 GLU A CA 1
ATOM 694 C C . GLU A 1 86 ? -11.526 6.534 11.678 1.00 96.62 86 GLU A C 1
ATOM 696 O O . GLU A 1 86 ? -12.616 7.074 11.500 1.00 96.62 86 GLU A O 1
ATOM 701 N N . GLY A 1 87 ? -10.423 7.233 11.973 1.00 94.75 87 GLY A N 1
ATOM 702 C CA . GLY A 1 87 ? -10.396 8.698 12.045 1.00 94.75 87 GLY A CA 1
ATOM 703 C C . GLY A 1 87 ? -10.508 9.386 10.678 1.00 94.75 87 GLY A C 1
ATOM 704 O O . GLY A 1 87 ? -10.944 10.535 10.597 1.00 94.75 87 GLY A O 1
ATOM 705 N N . GLY A 1 88 ? -10.145 8.687 9.598 1.00 94.69 88 GLY A N 1
ATOM 706 C CA . GLY A 1 88 ? -10.156 9.216 8.237 1.00 94.69 88 GLY A CA 1
ATOM 707 C C . GLY A 1 88 ? -9.203 10.402 8.045 1.00 94.69 88 GLY A C 1
ATOM 708 O O . GLY A 1 88 ? -8.277 10.619 8.819 1.00 94.69 88 GLY A O 1
ATOM 709 N N . THR A 1 89 ? -9.428 11.179 6.983 1.00 95.50 89 THR A N 1
ATOM 710 C CA . THR A 1 89 ? -8.576 12.328 6.604 1.00 95.50 89 THR A CA 1
ATOM 711 C C . THR A 1 89 ? -9.346 13.640 6.451 1.00 95.50 89 THR A C 1
ATOM 713 O O . THR A 1 89 ? -8.753 14.683 6.192 1.00 95.50 89 THR A O 1
ATOM 716 N N . LYS A 1 90 ? -10.678 13.613 6.595 1.00 95.94 90 LYS A N 1
ATOM 717 C CA . LYS A 1 90 ? -11.542 14.767 6.286 1.00 95.94 90 LYS A CA 1
ATOM 718 C C . LYS A 1 90 ? -11.490 15.867 7.343 1.00 95.94 90 LYS A C 1
ATOM 720 O O . LYS A 1 90 ? -11.645 17.035 7.006 1.00 95.94 90 LYS A O 1
ATOM 725 N N . GLN A 1 91 ? -11.348 15.493 8.611 1.00 95.06 91 GLN A N 1
ATOM 726 C CA . GLN A 1 91 ? -11.299 16.449 9.713 1.00 95.06 91 GLN A CA 1
ATOM 727 C C . GLN A 1 91 ? -9.857 16.916 9.923 1.00 95.06 91 GLN A C 1
ATOM 729 O O . GLN A 1 91 ? -8.926 16.113 9.868 1.00 95.06 91 GLN A O 1
ATOM 734 N N . ALA A 1 92 ? -9.658 18.211 10.173 1.00 92.00 92 ALA A N 1
ATOM 735 C CA . ALA A 1 92 ? -8.321 18.781 10.368 1.00 92.00 92 ALA A CA 1
ATOM 736 C C . ALA A 1 92 ? -7.595 18.184 11.589 1.00 92.00 92 ALA A C 1
ATOM 738 O O . ALA A 1 92 ? -6.371 18.123 11.621 1.00 92.00 92 ALA A O 1
ATOM 739 N N . ASP A 1 93 ? -8.348 17.720 12.585 1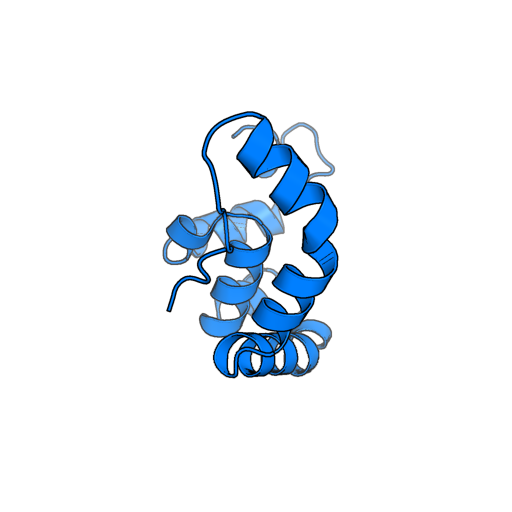.00 93.44 93 ASP A N 1
ATOM 740 C CA . ASP A 1 93 ? -7.850 17.067 13.791 1.00 93.44 93 ASP A CA 1
ATOM 741 C C . ASP A 1 93 ? -7.736 15.539 13.690 1.00 93.44 93 ASP A C 1
ATOM 743 O O . ASP A 1 93 ? -7.318 14.898 14.661 1.00 93.44 93 ASP A O 1
ATOM 747 N N . ALA A 1 94 ? -8.061 14.954 12.532 1.00 95.69 94 ALA A N 1
ATOM 748 C CA . ALA A 1 94 ? -7.931 13.523 12.311 1.00 95.69 94 ALA A CA 1
ATOM 749 C C . ALA A 1 94 ? -6.487 13.059 12.538 1.00 95.69 94 ALA A C 1
ATOM 751 O O . ALA A 1 94 ? -5.532 13.747 12.171 1.00 95.69 94 ALA A O 1
ATOM 752 N N . LEU A 1 95 ? -6.328 11.862 13.113 1.00 93.56 95 LEU A N 1
ATOM 753 C CA . LEU A 1 95 ? -5.011 11.315 13.447 1.00 93.56 95 LEU A CA 1
ATOM 754 C C . LEU A 1 95 ? -4.079 11.298 12.230 1.00 93.56 95 LEU A C 1
ATOM 756 O O . LEU A 1 95 ? -2.936 11.708 12.359 1.00 93.56 95 LEU A O 1
ATOM 760 N N . ALA A 1 96 ? -4.589 10.913 11.056 1.00 94.19 96 ALA A N 1
ATOM 761 C CA . ALA A 1 96 ? -3.828 10.866 9.807 1.00 94.19 96 ALA A CA 1
ATOM 762 C C . ALA A 1 96 ? -3.189 12.212 9.406 1.00 94.19 96 ALA A C 1
ATOM 764 O O . ALA A 1 96 ? -2.163 12.218 8.740 1.00 94.19 96 ALA A O 1
ATOM 765 N N . ASN A 1 97 ? -3.780 13.339 9.817 1.00 95.38 97 ASN A N 1
ATOM 766 C CA . ASN A 1 97 ? -3.320 14.688 9.471 1.00 95.38 97 ASN A CA 1
ATOM 767 C C . ASN A 1 97 ? -2.317 15.266 10.489 1.00 95.38 97 ASN A C 1
ATOM 769 O O . ASN A 1 97 ? -1.892 16.410 10.346 1.00 95.38 97 ASN A O 1
ATOM 773 N N . ARG A 1 98 ? -1.978 14.513 11.543 1.00 92.00 98 ARG A N 1
ATOM 774 C CA . ARG A 1 98 ? -1.125 14.954 12.661 1.00 92.00 98 ARG A CA 1
ATOM 775 C C . ARG A 1 98 ? 0.152 14.120 12.829 1.00 92.00 98 ARG A C 1
ATOM 777 O O . ARG A 1 98 ? 0.803 14.241 13.866 1.00 92.00 98 ARG A O 1
ATOM 784 N N . LEU A 1 99 ? 0.449 13.247 11.868 1.00 86.88 99 LEU A N 1
ATOM 785 C CA . LEU A 1 99 ? 1.627 12.373 11.853 1.00 86.88 99 LEU A CA 1
ATOM 786 C C . LEU A 1 99 ? 2.799 13.020 11.113 1.00 86.88 99 LEU A C 1
ATOM 788 O O . LEU A 1 99 ? 2.536 13.835 10.200 1.00 86.88 99 LEU A O 1
#

Nearest PDB structures (foldseek):
  2o8s-assembly2_B  TM=8.774E-01  e=5.783E-04  Agrobacterium fabrum str. C58

Secondary structure (DSSP, 8-state):
-------SSSHHHHHHHHHHHHHHHHHHHHTSHHHHHHHHHHHHHHTT--SHHHHHH-HHHHHHHHHHTT-GGGTT-HHHHHHHHHH-SSSTT-GGG--

Foldseek 3Di:
DDQDDDFPDDDPNSVVVCVVCVVVSVVVVCPDPVNVVLVVVLVVPVVVDDALCSQLVPLSNVCSVCVVVVNNVCSVVSVVSRQQVVQDDPDCPRPVNVD

pLDDT: mean 94.85, std 5.47, range [51.84, 98.19]

Radius of gyration: 17.39 Å; Cα contacts (8 Å, |Δi|>4): 65; chains: 1; bounding box: 41×34×38 Å

Mean predicted aligned error: 3.91 Å

Solvent-accessible surface area (backbone atoms only — not comparable to full-atom values): 5885 Å² total; per-residue (Å²): 132,86,87,77,81,84,61,98,45,71,68,71,65,16,50,55,50,37,69,75,40,40,70,63,52,49,54,54,53,61,63,35,71,66,50,45,53,48,52,51,51,41,68,75,46,53,84,75,51,85,46,46,64,57,40,54,69,36,61,67,55,35,39,57,53,29,48,77,71,76,39,57,88,50,63,81,44,40,71,59,54,30,51,31,55,71,48,34,73,85,47,85,84,16,57,60,68,73,115